Protein AF-A0A397TZP9-F1 (afdb_monomer)

Organism: NCBI:txid44941

Solvent-accessible surface area (backbone atoms only — not comparable to full-atom values): 5060 Å² total; per-residue (Å²): 134,58,72,67,63,49,47,49,37,73,67,55,66,42,48,82,81,33,69,63,70,68,17,50,52,54,42,49,54,34,44,53,52,46,49,51,54,48,46,78,65,42,98,55,37,69,36,68,70,44,35,53,48,44,32,53,53,35,44,59,53,52,73,76,54,91,76,48,74,70,55,49,42,57,30,66,42,46,44,55,50,45,52,49,34,50,75,71,72,102

Radius of gyration: 14.59 Å; Cα contacts (8 Å, |Δi|>4): 64; chains: 1; bounding box: 29×26×42 Å

pLDDT: mean 92.91, std 4.69, range [72.12, 97.62]

Structure (mmCIF, N/CA/C/O backbone):
data_AF-A0A397TZP9-F1
#
_entry.id   AF-A0A397TZP9-F1
#
loop_
_atom_site.group_PDB
_atom_site.id
_atom_site.type_symbol
_atom_site.label_atom_id
_atom_site.label_alt_id
_atom_site.label_comp_id
_atom_site.label_asym_id
_atom_site.label_entity_id
_atom_site.label_seq_id
_atom_site.pdbx_P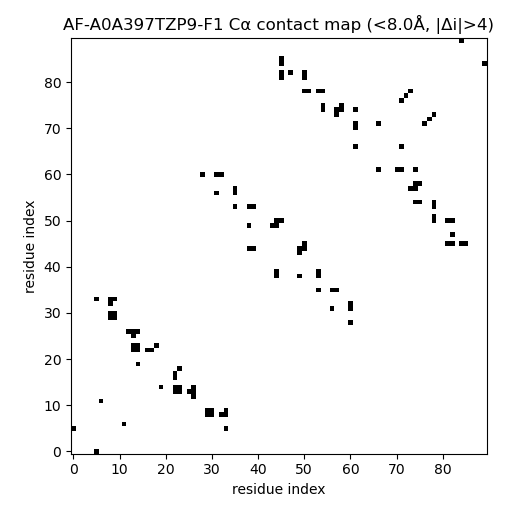DB_ins_code
_atom_site.Cartn_x
_atom_site.Cartn_y
_atom_site.Cartn_z
_atom_site.occupancy
_atom_site.B_iso_or_equiv
_atom_site.auth_seq_id
_atom_site.auth_comp_id
_atom_site.auth_asym_id
_atom_site.auth_atom_id
_atom_site.pdbx_PDB_model_num
ATOM 1 N N . MET A 1 1 ? -5.706 7.939 -8.013 1.00 83.38 1 MET A N 1
ATOM 2 C CA . MET A 1 1 ? -6.523 8.126 -6.787 1.00 83.38 1 MET A CA 1
ATOM 3 C C . MET A 1 1 ? -6.805 9.611 -6.556 1.00 83.38 1 MET A C 1
ATOM 5 O O . MET A 1 1 ? -5.870 10.400 -6.620 1.00 83.38 1 MET A O 1
ATOM 9 N N . GLY A 1 2 ? -8.067 10.000 -6.335 1.00 92.94 2 GLY A N 1
ATOM 10 C CA . GLY A 1 2 ? -8.468 11.414 -6.216 1.00 92.94 2 GLY A CA 1
ATOM 11 C C . GLY A 1 2 ? -8.012 12.108 -4.915 1.00 92.94 2 GLY A C 1
ATOM 12 O O . GLY A 1 2 ? -7.679 11.416 -3.949 1.00 92.94 2 GLY A O 1
ATOM 13 N N . PRO A 1 3 ? -8.025 13.458 -4.854 1.00 94.38 3 PRO A N 1
ATOM 14 C CA . PRO A 1 3 ? -7.465 14.231 -3.735 1.00 94.38 3 PRO A CA 1
ATOM 15 C C . PRO A 1 3 ? -8.078 13.914 -2.365 1.00 94.38 3 PRO A C 1
ATOM 17 O O . PRO A 1 3 ? -7.357 13.779 -1.380 1.00 94.38 3 PRO A O 1
ATOM 20 N N . ALA A 1 4 ? -9.402 13.735 -2.289 1.00 95.06 4 ALA A N 1
ATOM 21 C CA . ALA A 1 4 ? -10.078 13.396 -1.035 1.00 95.06 4 ALA A CA 1
ATOM 22 C C . ALA A 1 4 ? -9.612 12.042 -0.473 1.00 95.06 4 ALA A C 1
ATOM 24 O O . ALA A 1 4 ? -9.230 11.958 0.689 1.00 95.06 4 ALA A O 1
ATOM 25 N N . LYS A 1 5 ? -9.551 11.012 -1.327 1.00 94.50 5 LYS A N 1
ATOM 26 C CA . LYS A 1 5 ? -9.095 9.661 -0.960 1.00 94.50 5 LYS A CA 1
ATOM 27 C C . LYS A 1 5 ? -7.652 9.672 -0.445 1.00 94.50 5 LYS A C 1
ATOM 29 O O . LYS A 1 5 ? -7.361 9.027 0.554 1.00 94.50 5 LYS A O 1
ATOM 34 N N . LYS A 1 6 ? -6.769 10.468 -1.066 1.00 95.19 6 LYS A N 1
ATOM 35 C CA . LYS A 1 6 ? -5.391 10.659 -0.579 1.00 95.19 6 LYS A CA 1
ATOM 36 C C . LYS A 1 6 ? -5.359 11.263 0.828 1.00 95.19 6 LYS A C 1
ATOM 38 O O . LYS A 1 6 ? -4.692 10.712 1.691 1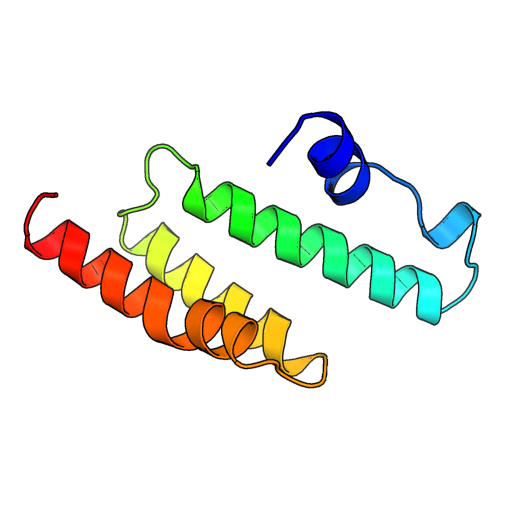.00 95.19 6 LYS A O 1
ATOM 43 N N . ARG A 1 7 ? -6.119 12.339 1.082 1.00 94.69 7 ARG A N 1
ATOM 44 C CA . ARG A 1 7 ? -6.180 12.969 2.417 1.00 94.69 7 ARG A CA 1
ATOM 45 C C . ARG A 1 7 ? -6.656 11.999 3.498 1.00 94.69 7 ARG A C 1
ATOM 47 O O . ARG A 1 7 ? -6.128 12.034 4.604 1.00 94.69 7 ARG A O 1
ATOM 54 N N . VAL A 1 8 ? -7.615 11.131 3.173 1.00 95.06 8 VAL A N 1
ATOM 55 C CA . VAL A 1 8 ? -8.100 10.100 4.101 1.00 95.06 8 VAL A CA 1
ATOM 56 C C . VAL A 1 8 ? -6.979 9.124 4.468 1.00 95.06 8 VAL A C 1
ATOM 58 O O . VAL A 1 8 ? -6.666 8.950 5.644 1.00 95.06 8 VAL A O 1
ATOM 61 N N . LEU A 1 9 ? -6.316 8.551 3.464 1.00 95.38 9 LEU A N 1
ATOM 62 C CA . LEU A 1 9 ? -5.251 7.570 3.678 1.00 95.38 9 LEU A CA 1
ATOM 63 C C . LEU A 1 9 ? -3.986 8.162 4.312 1.00 95.38 9 LEU A C 1
ATOM 65 O O . LEU A 1 9 ? -3.260 7.447 4.997 1.00 95.38 9 LEU A O 1
ATOM 69 N N . GLU A 1 10 ? -3.725 9.453 4.116 1.00 94.38 10 GLU A N 1
ATOM 70 C CA . GLU A 1 10 ? -2.520 10.116 4.620 1.00 94.38 10 GLU A CA 1
ATOM 71 C C . GLU A 1 10 ? -2.703 10.745 6.007 1.00 94.38 10 GLU A C 1
ATOM 73 O O . GLU A 1 10 ? -1.813 10.622 6.843 1.00 94.38 10 GLU A O 1
ATOM 78 N N . LYS A 1 11 ? -3.823 11.438 6.255 1.00 94.62 11 LYS A N 1
ATOM 79 C CA . LYS A 1 11 ? -3.941 12.376 7.389 1.00 94.62 11 LYS A CA 1
ATOM 80 C C . LYS A 1 11 ? -5.152 12.158 8.287 1.00 94.62 11 LYS A C 1
ATOM 82 O O . LYS A 1 11 ? -5.210 12.761 9.352 1.00 94.62 11 LYS A O 1
ATOM 87 N N . PHE A 1 12 ? -6.144 11.369 7.872 1.00 95.56 12 PHE A N 1
ATOM 88 C CA . PHE A 1 12 ? -7.365 11.222 8.668 1.00 95.56 12 PHE A CA 1
ATOM 89 C C . PHE A 1 12 ? -7.070 10.494 9.990 1.00 95.56 12 PHE A C 1
ATOM 91 O O . PHE A 1 12 ? -6.537 9.381 9.933 1.00 95.56 12 PHE A O 1
ATOM 98 N N . PRO A 1 13 ? -7.400 11.081 11.155 1.00 95.19 13 PRO A N 1
ATOM 99 C CA . PRO A 1 13 ? -7.060 10.514 12.456 1.00 95.19 13 PRO A CA 1
ATOM 100 C C . PRO A 1 13 ? -8.105 9.470 12.865 1.00 95.19 13 PRO A C 1
ATOM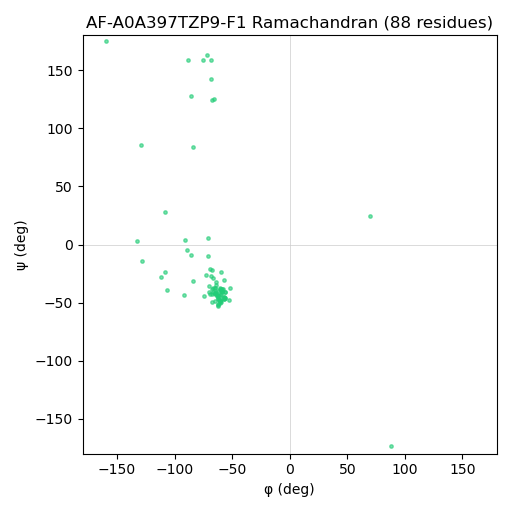 102 O O . PRO A 1 13 ? -9.066 9.777 13.569 1.00 95.19 13 PRO A O 1
ATOM 105 N N . VAL A 1 14 ? -7.949 8.231 12.391 1.00 95.81 14 VAL A N 1
ATOM 106 C CA . VAL A 1 14 ? -8.908 7.136 12.645 1.00 95.81 14 VAL A CA 1
ATOM 107 C C . VAL A 1 14 ? -9.107 6.924 14.145 1.00 95.81 14 VAL A C 1
ATOM 109 O O . VAL A 1 14 ? -10.236 6.757 14.604 1.00 95.81 14 VAL A O 1
ATOM 112 N N . THR A 1 15 ? -8.021 6.999 14.907 1.00 94.56 15 THR A N 1
ATOM 113 C CA . THR A 1 15 ? -7.996 6.831 16.366 1.00 94.56 15 THR A CA 1
ATOM 114 C C . THR A 1 15 ? -8.857 7.835 17.142 1.00 94.56 15 THR A C 1
ATOM 116 O O . THR A 1 15 ? -9.329 7.495 18.224 1.00 94.56 15 THR A O 1
ATOM 119 N N . ASN A 1 16 ? -9.152 9.016 16.581 1.00 95.81 16 ASN A N 1
ATOM 120 C CA . ASN A 1 16 ? -10.062 9.990 17.203 1.00 95.81 16 ASN A CA 1
ATOM 121 C C . ASN A 1 16 ? -11.536 9.558 17.138 1.00 95.81 16 ASN A C 1
ATOM 123 O O . ASN A 1 16 ? -12.336 9.987 17.962 1.00 95.81 16 ASN A O 1
ATOM 127 N N . TYR A 1 17 ? -11.903 8.736 16.150 1.00 95.69 17 TYR A N 1
ATOM 128 C CA . TYR A 1 17 ? -13.286 8.297 15.914 1.00 95.69 17 TYR A CA 1
ATOM 129 C C . TYR A 1 17 ? -13.510 6.828 16.283 1.00 95.69 17 TYR A C 1
ATOM 131 O O . TYR A 1 17 ? -14.635 6.414 16.551 1.00 95.69 17 TYR A O 1
ATOM 139 N N . LEU A 1 18 ? -12.442 6.031 16.292 1.00 95.00 18 LEU A N 1
ATOM 140 C CA . LEU A 1 18 ? -12.438 4.626 16.680 1.00 95.00 18 LEU A CA 1
ATOM 141 C C . LEU A 1 18 ? -11.319 4.413 17.706 1.00 95.00 18 LEU A C 1
ATOM 143 O O . LEU A 1 18 ? -10.204 4.055 17.324 1.00 95.00 18 LEU A O 1
ATOM 147 N N . PRO A 1 19 ? -11.576 4.653 19.001 1.00 91.06 19 PRO A N 1
ATOM 148 C CA . PRO A 1 19 ? -10.555 4.496 20.024 1.00 91.06 19 PRO A CA 1
ATOM 149 C C . PRO A 1 19 ? -10.165 3.023 20.227 1.00 91.06 19 PRO A C 1
ATOM 151 O O . PRO A 1 19 ? -10.916 2.093 19.923 1.00 9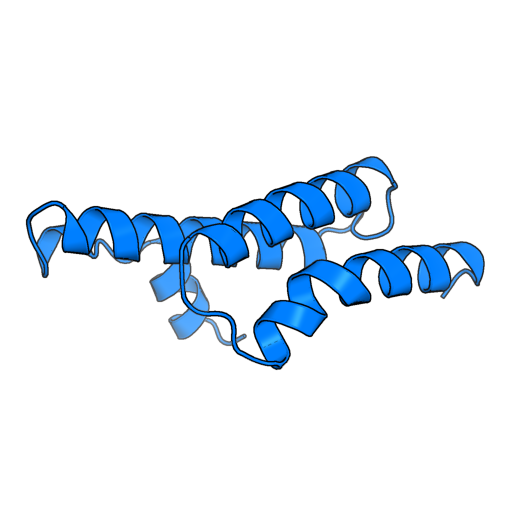1.06 19 PRO A O 1
ATOM 154 N N . GLY A 1 20 ? -8.971 2.817 20.783 1.00 94.56 20 GLY A N 1
ATOM 155 C CA . GLY A 1 20 ?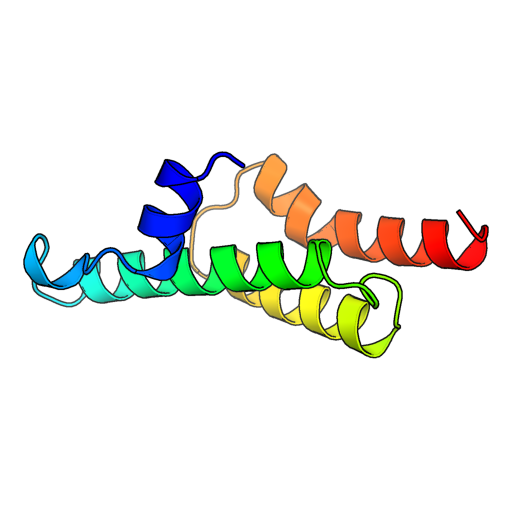 -8.434 1.499 21.116 1.00 94.56 20 GLY A CA 1
ATOM 156 C C . GLY A 1 20 ? -7.671 0.816 19.978 1.00 94.56 20 GLY A C 1
ATOM 157 O O . GLY A 1 20 ? -7.409 1.392 18.920 1.00 94.56 20 GLY A O 1
ATOM 158 N N . ALA A 1 21 ? -7.298 -0.444 20.217 1.00 93.19 21 ALA A N 1
ATOM 159 C CA . ALA A 1 21 ? -6.394 -1.204 19.350 1.00 93.19 21 ALA A CA 1
ATOM 160 C C . ALA A 1 21 ? -6.898 -1.315 17.903 1.00 93.19 21 ALA A C 1
ATOM 162 O O . ALA A 1 21 ? -6.123 -1.174 16.962 1.00 93.19 21 ALA A O 1
ATOM 163 N N . ARG A 1 22 ? -8.212 -1.483 17.708 1.00 90.44 22 ARG A N 1
ATOM 164 C CA . ARG A 1 22 ? -8.813 -1.598 16.372 1.00 90.44 22 ARG A CA 1
ATOM 165 C C . ARG A 1 22 ? -8.575 -0.352 15.515 1.00 90.44 22 ARG A C 1
ATOM 167 O O . ARG A 1 22 ? -8.242 -0.486 14.340 1.00 90.44 22 ARG A O 1
ATOM 174 N N . GLY A 1 23 ? -8.738 0.843 16.085 1.00 94.12 23 GLY A N 1
ATOM 175 C CA . GLY A 1 23 ? -8.488 2.093 15.367 1.00 94.12 23 GLY A CA 1
ATOM 176 C C . GLY A 1 23 ? -7.025 2.252 14.985 1.00 94.12 23 GLY A C 1
ATOM 177 O O . GLY A 1 23 ? -6.730 2.610 13.849 1.00 94.12 23 GLY A O 1
ATOM 178 N N . GLN A 1 24 ? -6.116 1.896 15.895 1.00 93.50 24 GLN A N 1
ATOM 179 C CA . GLN A 1 24 ? -4.674 1.909 15.638 1.00 93.50 24 GLN A CA 1
ATOM 180 C C . GLN A 1 24 ? -4.291 0.941 14.509 1.00 93.50 24 GLN A C 1
ATOM 182 O O . GLN A 1 24 ? -3.529 1.313 13.618 1.00 93.50 24 GLN A O 1
ATOM 187 N N . THR A 1 25 ? -4.859 -0.271 14.494 1.00 92.25 25 THR A N 1
ATOM 188 C CA . THR A 1 25 ? -4.640 -1.243 13.412 1.00 92.25 25 THR A CA 1
ATOM 189 C C . THR A 1 25 ? -5.130 -0.708 12.069 1.00 92.25 25 THR A C 1
ATOM 191 O O . THR A 1 25 ? -4.386 -0.756 11.092 1.00 92.25 25 THR A O 1
ATOM 194 N N . ILE A 1 26 ? -6.350 -0.161 12.005 1.00 92.31 26 ILE A N 1
ATOM 195 C CA . ILE A 1 26 ? -6.900 0.412 10.764 1.00 92.31 26 ILE A CA 1
ATOM 196 C C . ILE A 1 26 ? -6.049 1.591 10.290 1.00 92.31 26 ILE A C 1
ATOM 198 O O . ILE A 1 26 ? -5.739 1.687 9.102 1.00 92.31 26 ILE A O 1
ATOM 202 N N . GLU A 1 27 ? -5.650 2.471 11.207 1.00 94.81 27 GLU A N 1
ATOM 203 C CA . GLU A 1 27 ? -4.816 3.619 10.873 1.00 94.81 27 GLU A CA 1
ATOM 204 C C . GLU A 1 27 ? -3.486 3.166 10.274 1.00 94.81 27 GLU A C 1
ATOM 206 O O . GLU A 1 27 ? -3.134 3.597 9.175 1.00 94.81 27 GLU A O 1
ATOM 211 N N . LYS A 1 28 ? -2.798 2.227 10.933 1.00 93.31 28 LYS A N 1
ATOM 212 C CA . LYS A 1 28 ? -1.551 1.646 10.430 1.00 93.31 28 LYS A CA 1
ATOM 213 C C . LYS A 1 28 ? -1.737 1.029 9.043 1.00 93.31 28 LYS A C 1
ATOM 215 O O . LYS A 1 28 ? -0.970 1.346 8.138 1.00 93.31 28 LYS A O 1
ATOM 220 N N . LEU A 1 29 ? -2.788 0.231 8.841 1.00 92.69 29 LEU A N 1
ATOM 221 C CA . LEU A 1 29 ? -3.093 -0.381 7.543 1.00 92.69 29 LEU A CA 1
ATOM 222 C C . LEU A 1 29 ? -3.232 0.656 6.425 1.00 92.69 29 LEU A C 1
ATOM 224 O O . LEU A 1 29 ? -2.747 0.430 5.314 1.00 92.69 29 LEU A O 1
ATOM 228 N N . TRP A 1 30 ? -3.878 1.789 6.707 1.00 94.50 30 TRP A N 1
ATOM 229 C CA . TRP A 1 30 ? -4.037 2.872 5.737 1.00 94.50 30 TRP A CA 1
ATOM 230 C C . TRP A 1 30 ? -2.719 3.590 5.447 1.00 94.50 30 TRP A C 1
ATOM 232 O O . TRP A 1 30 ? -2.444 3.886 4.281 1.00 94.50 30 TRP A O 1
ATOM 242 N N . ARG A 1 31 ? -1.889 3.845 6.470 1.00 95.88 31 ARG A N 1
ATOM 243 C CA . ARG A 1 31 ? -0.568 4.477 6.290 1.00 95.88 31 ARG A CA 1
ATOM 244 C C . ARG A 1 31 ? 0.398 3.583 5.514 1.00 95.88 31 ARG A C 1
ATOM 246 O O . ARG A 1 31 ? 1.105 4.078 4.633 1.00 95.88 31 ARG A O 1
ATOM 253 N N . ASP A 1 32 ? 0.389 2.285 5.794 1.00 95.12 32 ASP A N 1
ATOM 254 C CA . ASP A 1 32 ? 1.219 1.298 5.100 1.00 95.12 32 ASP A CA 1
ATOM 255 C C . ASP A 1 32 ? 0.804 1.203 3.626 1.00 95.12 32 ASP A C 1
ATOM 257 O O . ASP A 1 32 ? 1.634 1.374 2.730 1.00 95.12 32 ASP A O 1
ATOM 261 N N . PHE A 1 33 ? -0.500 1.076 3.354 1.00 93.62 33 PHE A N 1
ATOM 262 C CA . PHE A 1 33 ? -1.021 1.077 1.986 1.00 93.62 33 PHE A CA 1
ATOM 263 C C . PHE A 1 33 ? -0.688 2.376 1.234 1.00 93.62 33 PHE A C 1
ATOM 265 O O . PHE A 1 33 ? -0.275 2.351 0.072 1.00 93.62 33 PHE A O 1
ATOM 272 N N . PHE A 1 34 ? -0.826 3.533 1.887 1.00 96.12 34 PHE A N 1
ATOM 273 C CA . PHE A 1 34 ? -0.462 4.811 1.276 1.00 96.12 34 PHE A CA 1
ATOM 274 C C . PHE A 1 34 ? 1.037 4.907 0.968 1.00 96.12 34 PHE A C 1
ATOM 276 O O . PHE A 1 34 ? 1.424 5.524 -0.025 1.00 96.12 34 PHE A O 1
ATOM 283 N N . SER A 1 35 ? 1.887 4.277 1.778 1.00 95.81 35 SER A N 1
ATOM 284 C CA . SER A 1 35 ? 3.329 4.214 1.532 1.00 95.81 35 SER A CA 1
ATOM 285 C C . SER A 1 35 ? 3.660 3.368 0.304 1.00 95.81 35 SER A C 1
ATOM 287 O O . SER A 1 35 ? 4.415 3.838 -0.545 1.00 95.81 35 SER A O 1
ATOM 289 N N . LEU A 1 36 ? 3.009 2.212 0.131 1.00 96.00 36 LEU A N 1
ATOM 290 C CA . LEU A 1 36 ? 3.100 1.413 -1.101 1.00 96.00 36 LEU A CA 1
ATOM 291 C C . LEU A 1 36 ? 2.681 2.222 -2.333 1.00 96.00 36 LEU A C 1
ATOM 293 O O . LEU A 1 36 ? 3.380 2.243 -3.344 1.00 96.00 36 LEU A O 1
ATOM 297 N N . TYR A 1 37 ? 1.572 2.958 -2.229 1.00 95.00 37 TYR A N 1
ATOM 298 C CA . TYR A 1 37 ? 1.118 3.849 -3.295 1.00 95.00 37 TYR A CA 1
ATOM 299 C C . TYR A 1 37 ? 2.143 4.942 -3.641 1.00 95.00 37 TYR A C 1
ATOM 301 O O . TYR A 1 37 ? 2.287 5.284 -4.812 1.00 95.00 37 TYR A O 1
ATOM 309 N N . LYS A 1 38 ? 2.847 5.506 -2.650 1.00 95.44 38 LYS A N 1
ATOM 310 C CA . LYS A 1 38 ? 3.899 6.507 -2.895 1.00 95.44 38 LYS A CA 1
ATOM 311 C C . LYS A 1 38 ? 5.109 5.910 -3.614 1.00 95.44 38 LYS A C 1
ATOM 313 O O . LYS A 1 38 ? 5.649 6.588 -4.480 1.00 95.44 38 LYS A O 1
ATOM 318 N N . LEU A 1 39 ? 5.502 4.679 -3.279 1.00 96.12 39 LEU A N 1
ATOM 319 C CA . LEU A 1 39 ? 6.597 3.973 -3.958 1.00 96.12 39 LEU A CA 1
ATOM 320 C C . LEU A 1 39 ? 6.263 3.725 -5.439 1.00 96.12 39 LEU A C 1
ATOM 322 O O . LEU A 1 39 ? 7.068 4.045 -6.298 1.00 96.12 39 LEU A O 1
ATOM 326 N N . MET A 1 40 ? 5.036 3.291 -5.754 1.00 93.12 40 MET A N 1
ATOM 327 C CA . MET A 1 40 ? 4.549 3.126 -7.143 1.00 93.12 40 MET A CA 1
ATOM 328 C C . MET A 1 40 ? 4.287 4.441 -7.901 1.00 93.12 40 MET A C 1
ATOM 330 O O . MET A 1 40 ? 3.619 4.444 -8.931 1.00 93.12 40 MET A O 1
ATOM 334 N N . ARG A 1 41 ? 4.613 5.592 -7.317 1.00 93.38 41 ARG A N 1
ATOM 335 C CA . ARG A 1 41 ? 4.404 6.907 -7.940 1.00 93.38 41 ARG A CA 1
ATOM 336 C C . ARG A 1 41 ? 5.644 7.778 -7.839 1.00 93.38 41 ARG A C 1
ATOM 338 O O . ARG A 1 41 ? 5.565 8.964 -8.176 1.00 93.38 41 ARG A O 1
ATOM 345 N N . SER A 1 42 ? 6.731 7.242 -7.292 1.00 94.06 42 SER A N 1
ATOM 346 C CA . SER A 1 42 ? 7.977 7.972 -7.163 1.00 94.06 42 SER A CA 1
ATOM 347 C C . SER A 1 42 ? 8.664 8.051 -8.527 1.00 94.06 42 SER A C 1
ATOM 349 O O . SER A 1 42 ? 8.368 7.292 -9.443 1.00 94.06 42 SER A O 1
ATOM 351 N N . LYS A 1 43 ? 9.569 9.018 -8.699 1.00 91.81 43 LYS A N 1
ATOM 352 C CA . LYS A 1 43 ? 10.293 9.179 -9.974 1.00 91.81 43 LYS A CA 1
ATOM 353 C C . LYS A 1 43 ? 11.246 8.014 -10.257 1.00 91.81 43 LYS A C 1
ATOM 355 O O . LYS A 1 43 ? 11.644 7.801 -11.392 1.00 91.81 43 LYS A O 1
ATOM 360 N N . ASP A 1 44 ? 11.628 7.311 -9.205 1.00 92.75 44 ASP A N 1
ATOM 361 C CA . ASP A 1 44 ? 12.558 6.194 -9.150 1.00 92.75 44 ASP A CA 1
ATOM 362 C C . ASP A 1 44 ? 11.826 4.868 -8.891 1.00 92.75 44 ASP A C 1
ATOM 364 O O . ASP A 1 44 ? 12.395 3.949 -8.306 1.00 92.75 44 ASP A O 1
ATOM 368 N N . GLU A 1 45 ? 10.558 4.758 -9.304 1.00 90.69 45 GLU A N 1
ATOM 369 C CA . GLU A 1 45 ? 9.724 3.577 -9.049 1.00 90.69 45 GLU A CA 1
ATOM 370 C C . GLU A 1 45 ? 10.339 2.277 -9.594 1.00 90.69 45 GLU A C 1
ATOM 372 O O . GLU A 1 45 ? 10.200 1.228 -8.972 1.00 90.69 45 GLU A O 1
ATOM 377 N N . LEU A 1 46 ? 11.104 2.352 -10.689 1.00 94.31 46 LEU A N 1
ATOM 378 C CA . LEU A 1 46 ? 11.806 1.210 -11.288 1.00 94.31 46 LEU A CA 1
ATOM 379 C C . LEU A 1 46 ? 13.242 1.002 -10.763 1.00 94.31 46 LEU 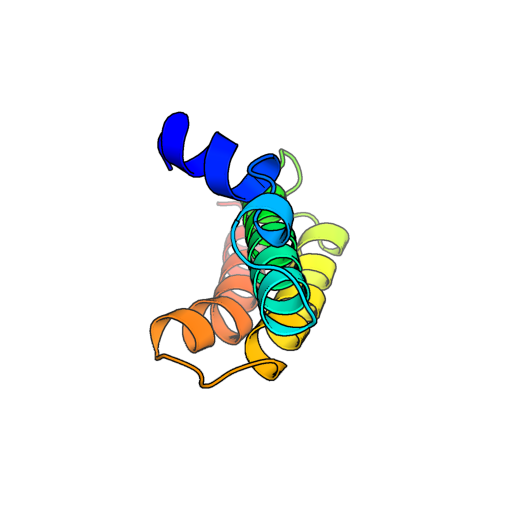A C 1
ATOM 381 O O . LEU A 1 46 ? 13.962 0.124 -11.244 1.00 94.31 46 LEU A O 1
ATOM 385 N N . ALA A 1 47 ? 13.706 1.781 -9.783 1.00 95.25 47 ALA A N 1
ATOM 386 C CA . ALA A 1 47 ? 14.994 1.517 -9.143 1.00 95.25 47 ALA A CA 1
ATOM 387 C C . ALA A 1 47 ? 14.923 0.216 -8.322 1.00 95.25 47 ALA A C 1
ATOM 389 O O . ALA A 1 47 ? 13.922 -0.045 -7.657 1.00 95.25 47 ALA A O 1
ATOM 390 N N . ASP A 1 48 ? 15.994 -0.591 -8.305 1.00 95.56 48 ASP A N 1
ATOM 391 C CA . ASP A 1 48 ? 15.969 -1.893 -7.606 1.00 95.56 48 ASP A CA 1
ATOM 392 C C . ASP A 1 48 ? 15.687 -1.734 -6.113 1.00 95.56 48 ASP A C 1
ATOM 394 O O . ASP A 1 48 ? 14.953 -2.524 -5.525 1.00 95.56 48 ASP A O 1
ATOM 398 N N . VAL A 1 49 ? 16.229 -0.676 -5.504 1.00 96.38 49 VAL A N 1
ATOM 399 C CA . VAL A 1 49 ? 15.965 -0.333 -4.103 1.00 96.38 49 VAL A CA 1
ATOM 400 C C . VAL A 1 49 ? 14.474 -0.091 -3.853 1.00 96.38 49 VAL A C 1
ATOM 402 O O . VAL A 1 49 ? 13.937 -0.565 -2.851 1.00 96.38 49 VAL A O 1
ATOM 405 N N . THR A 1 50 ? 13.790 0.576 -4.782 1.00 96.25 50 THR A N 1
ATOM 406 C CA . THR A 1 50 ? 12.368 0.914 -4.681 1.00 96.25 50 THR A CA 1
ATOM 407 C C . THR A 1 50 ? 11.498 -0.313 -4.912 1.00 96.25 50 THR A C 1
ATOM 409 O O . THR A 1 50 ? 10.607 -0.575 -4.104 1.00 96.25 50 THR A O 1
ATOM 412 N N . ILE A 1 51 ? 11.808 -1.123 -5.929 1.00 97.00 51 ILE A N 1
ATOM 413 C CA . ILE A 1 51 ? 11.117 -2.391 -6.209 1.00 97.00 51 ILE A CA 1
ATOM 414 C C . ILE A 1 51 ? 11.256 -3.361 -5.028 1.00 97.00 51 ILE A C 1
ATOM 416 O O . ILE A 1 51 ? 10.262 -3.918 -4.563 1.00 97.00 51 ILE A O 1
ATOM 420 N N . ASN A 1 52 ? 12.473 -3.547 -4.508 1.00 97.25 52 ASN A N 1
ATOM 421 C CA . ASN A 1 52 ? 12.723 -4.457 -3.389 1.00 97.25 52 ASN A CA 1
ATOM 422 C C . ASN A 1 52 ? 12.020 -3.981 -2.116 1.00 97.25 52 ASN A C 1
ATOM 424 O O . ASN A 1 52 ? 11.415 -4.784 -1.405 1.00 97.25 52 ASN A O 1
ATOM 428 N N . LYS A 1 53 ? 12.050 -2.670 -1.845 1.00 97.25 53 LYS A N 1
ATOM 429 C CA . LYS A 1 53 ? 11.316 -2.094 -0.718 1.00 97.25 53 LYS A CA 1
ATOM 430 C C . LYS A 1 53 ? 9.810 -2.290 -0.870 1.00 97.25 53 LYS A C 1
ATOM 432 O O . LYS A 1 53 ? 9.161 -2.713 0.081 1.00 97.25 53 LYS A O 1
ATOM 437 N N . PHE A 1 54 ? 9.270 -2.018 -2.056 1.00 97.62 54 PHE A N 1
ATOM 438 C CA . PHE A 1 54 ? 7.856 -2.217 -2.345 1.00 97.62 54 PHE A CA 1
ATOM 439 C C . PHE A 1 54 ? 7.444 -3.677 -2.133 1.00 97.62 54 PHE A C 1
ATOM 441 O O . PHE A 1 54 ? 6.445 -3.924 -1.467 1.00 97.62 54 PHE A O 1
ATOM 448 N N . GLU A 1 55 ? 8.218 -4.643 -2.632 1.00 97.44 55 GLU A N 1
ATOM 449 C CA . GLU A 1 55 ? 7.924 -6.070 -2.461 1.00 97.44 55 GLU A CA 1
ATOM 450 C C . GLU A 1 55 ? 7.886 -6.489 -0.987 1.00 97.44 55 GLU A C 1
ATOM 452 O O . GLU A 1 55 ? 6.937 -7.146 -0.554 1.00 97.44 55 GLU A O 1
ATOM 457 N N . ILE A 1 56 ? 8.898 -6.095 -0.209 1.00 96.50 56 ILE A N 1
ATOM 458 C CA . ILE A 1 56 ? 8.975 -6.412 1.223 1.00 96.50 56 ILE A CA 1
ATOM 459 C C . ILE A 1 56 ? 7.792 -5.785 1.964 1.00 96.50 56 ILE A C 1
ATOM 461 O O . ILE A 1 56 ? 7.074 -6.479 2.689 1.00 96.50 56 ILE A O 1
ATOM 465 N N . ASP A 1 57 ? 7.559 -4.490 1.756 1.00 96.19 57 ASP A N 1
ATOM 466 C CA . ASP A 1 57 ? 6.497 -3.756 2.440 1.00 96.19 57 ASP A CA 1
ATOM 467 C C . ASP A 1 57 ? 5.109 -4.290 2.029 1.00 96.19 57 ASP A C 1
ATOM 469 O O . ASP A 1 57 ? 4.227 -4.414 2.878 1.00 96.19 57 ASP A O 1
ATOM 473 N N . ALA A 1 58 ? 4.909 -4.677 0.763 1.00 95.25 58 ALA A N 1
ATOM 474 C CA . ALA A 1 58 ? 3.638 -5.211 0.271 1.00 95.25 58 ALA A CA 1
ATOM 475 C C . ALA A 1 58 ? 3.340 -6.597 0.850 1.00 95.25 58 ALA A C 1
ATOM 477 O O . ALA A 1 58 ? 2.210 -6.851 1.273 1.00 95.25 58 ALA A O 1
ATOM 478 N N . ARG A 1 59 ? 4.347 -7.475 0.924 1.00 94.44 59 ARG A N 1
ATOM 479 C CA . ARG A 1 59 ? 4.226 -8.798 1.558 1.00 94.44 59 ARG A CA 1
ATOM 480 C C . ARG A 1 59 ? 3.930 -8.686 3.053 1.00 94.44 59 ARG A C 1
ATOM 482 O O . ARG A 1 59 ? 3.044 -9.376 3.554 1.00 94.44 59 ARG A O 1
ATOM 489 N N . ASN A 1 60 ? 4.623 -7.784 3.746 1.00 92.31 60 ASN A N 1
ATOM 490 C CA . ASN A 1 60 ? 4.364 -7.494 5.157 1.00 92.31 60 ASN A CA 1
ATOM 491 C C . ASN A 1 60 ? 2.975 -6.893 5.376 1.00 92.31 60 ASN A C 1
ATOM 493 O O . ASN A 1 60 ? 2.341 -7.155 6.390 1.00 92.31 60 ASN A O 1
ATOM 497 N N . TRP A 1 61 ? 2.489 -6.087 4.435 1.00 93.12 61 TRP A N 1
ATOM 498 C CA . TRP A 1 61 ? 1.155 -5.517 4.524 1.00 93.12 61 TRP A CA 1
ATOM 499 C C . TRP A 1 61 ? 0.082 -6.604 4.383 1.00 93.12 61 TRP A C 1
ATOM 501 O O . TRP A 1 61 ? -0.777 -6.714 5.254 1.00 93.12 61 TRP A O 1
ATOM 511 N N . VAL A 1 62 ? 0.159 -7.470 3.366 1.00 91.44 62 VAL A N 1
ATOM 512 C CA . VAL A 1 62 ? -0.856 -8.524 3.157 1.00 91.44 62 VAL A CA 1
ATOM 513 C C . VAL A 1 62 ? -0.845 -9.625 4.219 1.00 91.44 62 VAL A C 1
ATOM 515 O O . VAL A 1 62 ? -1.869 -10.271 4.407 1.00 91.44 62 VAL A O 1
ATOM 518 N N . SER A 1 63 ? 0.256 -9.827 4.951 1.00 86.31 63 SER A N 1
ATOM 519 C CA . SER A 1 63 ? 0.306 -10.818 6.040 1.00 86.31 63 SER A CA 1
ATOM 520 C C . SER A 1 63 ? -0.516 -10.420 7.273 1.00 86.31 63 SER A C 1
ATOM 522 O O . SER A 1 63 ? -0.726 -11.242 8.164 1.00 86.31 63 SER A O 1
ATOM 524 N N . THR A 1 64 ? -1.011 -9.180 7.330 1.00 77.06 64 THR A N 1
ATOM 525 C CA . THR A 1 64 ? -1.761 -8.659 8.483 1.00 77.06 64 THR A CA 1
ATOM 526 C C . THR A 1 64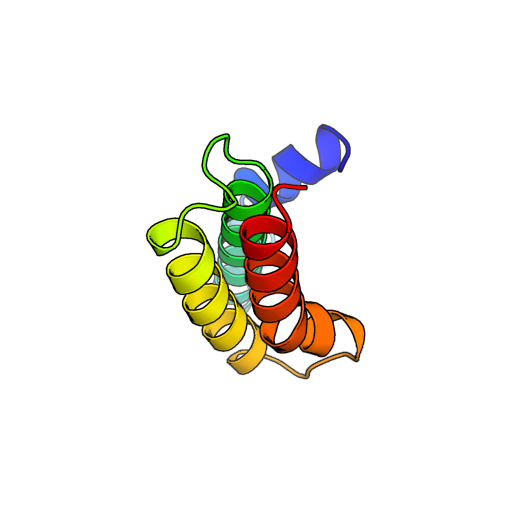 ? -3.277 -8.898 8.418 1.00 77.06 64 THR A C 1
ATOM 528 O O . THR A 1 64 ? -3.975 -8.582 9.382 1.00 77.06 64 THR A O 1
ATOM 531 N N . PHE A 1 65 ? -3.814 -9.451 7.320 1.00 78.81 65 PHE A N 1
ATOM 532 C CA . PHE A 1 65 ? -5.258 -9.667 7.130 1.00 78.81 65 PHE A CA 1
ATOM 533 C C . PHE A 1 65 ? -5.574 -10.737 6.064 1.00 78.81 65 PHE A C 1
ATOM 535 O O . PHE A 1 65 ? -4.695 -11.243 5.374 1.00 78.81 65 PHE A O 1
ATOM 542 N N . TYR A 1 66 ? -6.860 -11.075 5.905 1.00 79.00 66 TYR A N 1
ATOM 543 C CA . TYR A 1 66 ? -7.334 -11.986 4.856 1.00 79.00 66 TYR A CA 1
ATOM 544 C C . TYR A 1 66 ? -7.138 -11.401 3.450 1.00 79.00 66 TYR A C 1
ATOM 546 O O . TYR A 1 66 ? -7.619 -10.312 3.138 1.00 79.00 66 TYR A O 1
ATOM 554 N N . VAL A 1 67 ? -6.457 -12.151 2.584 1.00 79.06 67 VAL A N 1
ATOM 555 C CA . VAL A 1 67 ? -6.005 -11.683 1.269 1.00 79.06 67 VAL A CA 1
ATOM 556 C C . VAL A 1 67 ? -7.099 -11.850 0.211 1.00 79.06 67 VAL A C 1
ATOM 558 O O . VAL A 1 67 ? -7.626 -12.940 0.008 1.00 79.06 67 VAL A O 1
ATOM 561 N N . THR A 1 68 ? -7.408 -10.771 -0.512 1.00 86.19 68 THR A N 1
ATOM 562 C CA . THR A 1 68 ? -8.214 -10.831 -1.746 1.00 86.19 68 THR A CA 1
ATOM 563 C C . THR A 1 68 ? -7.316 -11.072 -2.968 1.00 86.19 68 THR A C 1
ATOM 565 O O . THR A 1 68 ? -6.130 -10.729 -2.917 1.00 86.19 68 THR A O 1
ATOM 568 N N . PRO A 1 69 ? -7.836 -11.574 -4.107 1.00 89.69 69 PRO A N 1
ATOM 569 C CA . PRO A 1 69 ? -7.027 -11.771 -5.315 1.00 89.69 69 PRO A CA 1
ATOM 570 C C . PRO A 1 69 ? -6.244 -10.522 -5.758 1.00 89.69 69 PRO A C 1
ATOM 572 O O . PRO A 1 69 ? -5.080 -10.623 -6.132 1.00 89.69 69 PRO A O 1
ATOM 575 N N . TYR A 1 70 ? -6.823 -9.322 -5.629 1.00 88.38 70 TYR A N 1
ATOM 576 C CA . TYR A 1 70 ? -6.1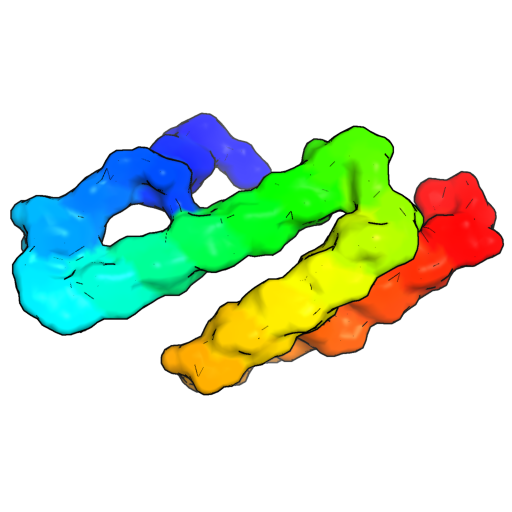27 -8.067 -5.950 1.00 88.38 70 TYR A CA 1
ATOM 577 C C . TYR A 1 70 ? -4.936 -7.780 -5.029 1.00 88.38 70 TYR A C 1
ATOM 579 O O . TYR A 1 70 ? -3.910 -7.278 -5.482 1.00 88.38 70 TYR A O 1
ATOM 587 N N . MET A 1 71 ? -5.053 -8.108 -3.742 1.00 90.12 71 MET A N 1
ATOM 588 C CA . MET A 1 71 ? -3.962 -7.949 -2.775 1.00 90.12 71 MET A CA 1
ATOM 589 C C . MET A 1 71 ? -2.835 -8.952 -3.041 1.00 90.12 71 MET A C 1
ATOM 591 O O . MET A 1 71 ? -1.665 -8.597 -2.922 1.00 90.12 71 MET A O 1
ATOM 595 N N . HIS A 1 72 ? -3.176 -10.171 -3.469 1.00 88.62 72 HIS A N 1
ATOM 596 C CA . HIS A 1 72 ? -2.185 -11.147 -3.917 1.00 88.62 72 HIS A CA 1
ATOM 597 C C . HIS A 1 72 ? -1.401 -10.620 -5.129 1.00 88.62 72 HIS A C 1
ATOM 599 O O . HIS A 1 72 ? -0.173 -10.574 -5.099 1.00 88.62 72 HIS A O 1
ATOM 605 N N . VAL A 1 73 ? -2.096 -10.130 -6.160 1.00 93.56 73 VAL A N 1
ATOM 606 C CA . VAL A 1 73 ? -1.443 -9.537 -7.339 1.00 93.56 73 VAL A CA 1
ATOM 607 C C . VAL A 1 73 ? -0.525 -8.379 -6.945 1.00 93.56 73 VAL A C 1
ATOM 609 O O . VAL A 1 73 ? 0.623 -8.336 -7.389 1.00 93.56 73 VAL A O 1
ATOM 612 N N . LEU A 1 74 ? -0.995 -7.484 -6.070 1.00 93.38 74 LEU A N 1
ATOM 613 C CA . LEU A 1 74 ? -0.210 -6.353 -5.572 1.00 93.38 74 LEU A CA 1
ATOM 614 C C . LEU A 1 74 ? 1.109 -6.793 -4.918 1.00 93.38 74 LEU A C 1
ATOM 616 O O . LEU A 1 74 ? 2.145 -6.198 -5.194 1.00 93.38 74 LEU A O 1
ATOM 620 N N . ALA A 1 75 ? 1.082 -7.814 -4.060 1.00 92.88 75 ALA A N 1
ATOM 621 C CA . ALA A 1 75 ? 2.255 -8.218 -3.284 1.00 92.88 75 ALA A CA 1
ATOM 622 C C . ALA A 1 75 ? 3.219 -9.148 -4.039 1.00 92.88 75 ALA A C 1
ATOM 624 O O . ALA A 1 75 ? 4.423 -9.106 -3.786 1.00 92.88 75 ALA A O 1
ATOM 625 N N . TYR A 1 76 ? 2.708 -9.986 -4.946 1.00 92.69 76 TYR A N 1
ATOM 626 C CA . TYR A 1 76 ? 3.496 -11.060 -5.565 1.00 92.69 76 TYR A CA 1
ATOM 627 C C . TYR A 1 76 ? 3.780 -10.853 -7.053 1.00 92.69 76 TYR A C 1
ATOM 629 O O . TYR A 1 76 ? 4.809 -11.317 -7.538 1.00 92.69 76 TYR A O 1
ATOM 637 N N . HIS A 1 77 ? 2.912 -10.147 -7.782 1.00 95.19 77 HIS A N 1
ATOM 638 C CA . HIS A 1 77 ? 3.055 -9.988 -9.231 1.00 95.19 77 HIS A CA 1
ATOM 639 C C . HIS A 1 77 ? 3.514 -8.590 -9.638 1.00 95.19 77 HIS A C 1
ATOM 641 O O . HIS A 1 77 ? 4.378 -8.479 -10.502 1.00 95.19 77 HIS A O 1
ATOM 647 N N . ILE A 1 78 ? 3.032 -7.527 -8.985 1.00 95.44 78 ILE A N 1
ATOM 648 C CA . ILE A 1 78 ? 3.468 -6.158 -9.306 1.00 95.44 78 ILE A CA 1
ATOM 649 C C . ILE A 1 78 ? 4.995 -5.982 -9.208 1.00 95.44 78 ILE A C 1
ATOM 651 O O . ILE A 1 78 ? 5.559 -5.474 -10.174 1.00 95.44 78 ILE A O 1
ATOM 655 N N . PRO A 1 79 ? 5.712 -6.452 -8.164 1.00 95.12 79 PRO A N 1
ATOM 656 C CA . PRO A 1 79 ? 7.171 -6.328 -8.138 1.00 95.12 79 PRO A CA 1
ATOM 657 C C . PRO A 1 79 ? 7.856 -7.059 -9.299 1.00 95.12 79 PRO A C 1
ATOM 659 O O . PRO A 1 79 ? 8.826 -6.560 -9.864 1.00 95.12 79 PRO A O 1
ATOM 662 N N . ALA A 1 80 ? 7.346 -8.234 -9.685 1.00 95.38 80 ALA A N 1
ATOM 663 C CA . ALA A 1 80 ? 7.864 -8.982 -10.828 1.00 95.38 80 ALA A CA 1
ATOM 664 C C . ALA A 1 80 ? 7.641 -8.217 -12.142 1.00 95.38 80 ALA A C 1
ATOM 666 O O . ALA A 1 80 ? 8.559 -8.109 -12.952 1.00 95.38 80 ALA A O 1
ATOM 667 N N . PHE A 1 81 ? 6.462 -7.620 -12.320 1.00 96.50 81 PHE A N 1
ATOM 668 C CA . PHE A 1 81 ? 6.153 -6.799 -13.490 1.00 96.50 81 PHE A CA 1
ATOM 669 C C . PHE A 1 81 ? 6.988 -5.517 -13.537 1.00 96.50 81 PHE A C 1
ATOM 671 O O . PHE A 1 81 ? 7.450 -5.144 -14.607 1.00 96.50 81 PHE A O 1
ATOM 678 N N . MET A 1 82 ? 7.261 -4.877 -12.397 1.00 94.88 82 MET A N 1
ATOM 679 C CA . MET A 1 82 ? 8.152 -3.712 -12.342 1.00 94.88 82 MET A CA 1
ATOM 680 C C . MET A 1 82 ? 9.581 -4.063 -12.779 1.00 94.88 82 MET A C 1
ATOM 682 O O . MET A 1 82 ? 10.207 -3.297 -13.508 1.00 94.88 82 MET A O 1
ATOM 686 N N . ARG A 1 83 ? 10.096 -5.239 -12.389 1.00 96.56 83 ARG A N 1
ATOM 687 C CA . ARG A 1 83 ? 11.401 -5.726 -12.875 1.00 96.56 83 ARG A CA 1
ATOM 688 C C . ARG A 1 83 ? 11.388 -5.986 -14.378 1.00 96.56 83 ARG A C 1
ATOM 690 O O . ARG A 1 83 ? 12.360 -5.646 -15.046 1.00 96.56 83 ARG A O 1
ATOM 697 N N . LEU A 1 84 ? 10.299 -6.559 -14.892 1.00 95.56 84 LEU A N 1
ATOM 698 C CA . LEU A 1 84 ? 10.131 -6.803 -16.322 1.00 95.56 84 LEU A CA 1
ATOM 699 C C . LEU A 1 84 ? 10.134 -5.486 -17.110 1.00 95.56 84 LEU A C 1
ATOM 701 O O . LEU A 1 84 ? 10.968 -5.328 -17.995 1.00 95.56 84 LEU A O 1
ATOM 705 N N . LEU A 1 85 ? 9.300 -4.517 -16.715 1.00 93.31 85 LEU A N 1
ATOM 706 C CA . LEU A 1 85 ? 9.245 -3.184 -17.330 1.00 93.31 85 LEU A CA 1
ATOM 707 C C . LEU A 1 85 ? 10.625 -2.525 -17.372 1.00 93.31 85 LEU A C 1
ATOM 709 O O . LEU A 1 85 ? 11.080 -2.093 -18.428 1.00 93.31 85 LEU A O 1
ATOM 713 N N . LYS A 1 86 ? 11.346 -2.554 -16.245 1.00 92.38 86 LYS A N 1
ATOM 714 C CA . LYS A 1 86 ? 12.723 -2.060 -16.175 1.00 92.38 86 LYS A CA 1
ATOM 715 C C . LYS A 1 86 ? 13.645 -2.764 -17.175 1.00 92.38 86 LYS A C 1
ATOM 717 O O . LYS A 1 86 ? 14.437 -2.098 -17.834 1.00 92.38 86 LYS A O 1
ATOM 722 N N . SER A 1 87 ? 13.584 -4.095 -17.258 1.00 93.12 87 SER A N 1
ATOM 723 C CA . SER A 1 87 ? 14.438 -4.875 -18.165 1.00 93.12 87 SER A CA 1
ATOM 724 C C . SER A 1 87 ? 14.128 -4.627 -19.643 1.00 93.12 87 SER A C 1
ATOM 726 O O . SER A 1 87 ? 15.032 -4.699 -20.472 1.00 93.12 87 SER A O 1
ATOM 728 N N . GLU A 1 88 ? 12.878 -4.286 -19.955 1.00 93.50 88 GLU A N 1
ATOM 729 C CA . GLU A 1 88 ? 12.415 -3.943 -21.301 1.00 93.50 88 GLU A CA 1
ATOM 730 C C . GLU A 1 88 ? 12.630 -2.456 -21.641 1.00 93.50 88 GLU A C 1
ATOM 732 O O . GLU A 1 88 ? 12.478 -2.064 -22.796 1.00 93.50 88 GLU A O 1
ATOM 737 N N . GLY A 1 89 ? 13.026 -1.629 -20.664 1.00 84.44 89 GLY A N 1
ATOM 738 C CA . GLY A 1 89 ? 13.236 -0.190 -20.843 1.00 84.44 89 GLY A CA 1
ATOM 739 C C . GLY A 1 89 ? 11.945 0.602 -21.077 1.00 84.44 89 GLY A C 1
ATOM 740 O O . GLY A 1 89 ? 12.001 1.663 -21.703 1.00 84.44 89 GLY A O 1
ATOM 741 N N . LEU A 1 90 ? 10.809 0.071 -20.612 1.00 72.12 90 LEU A N 1
ATOM 742 C CA . LEU A 1 90 ? 9.466 0.648 -20.745 1.00 72.12 90 LEU A CA 1
ATOM 743 C C . LEU A 1 90 ? 9.073 1.529 -19.552 1.00 72.12 90 LEU A C 1
ATOM 745 O O . LEU A 1 90 ? 9.488 1.221 -18.410 1.00 72.12 90 LEU A O 1
#

Mean predicted aligned error: 3.78 Å

Sequence (90 aa)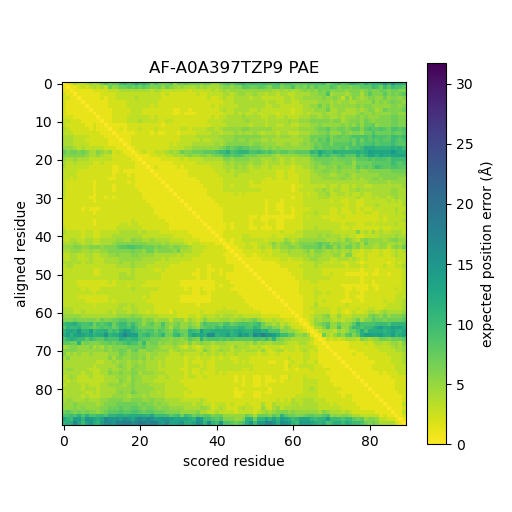:
MGPAKKRVLEKFPVTNYLPGARGQTIEKLWRDFFSLYKLMRSKDELADVTINKFEIDARNWVSTFYVTPYMHVLAYHIPAFMRLLKSEGL

Foldseek 3Di:
DDPVLLCCLDPNQQCVVPPDDVSVVVNVLSPLVSVLVCLCVDPCVLPPVSLVVSLVSLVVSCVVDDDDPVSCCSNPPVSVVSPVCVVVVD

Nearest PDB structures (foldseek):
  3kav-assembly1_A  TM=2.629E-01  e=8.423E+00  Pseudomonas aeruginosa

Secondary structure (DSSP, 8-state):
--HHHHHHHHH--HHHHS-SHHHHHHHHHHHHHHHHHHHTTSTTTTSHHHHHHHHHHHHHHHTTSPPPHHHHIIIIIHHHHHHHHHHHT-